Protein AF-A0A5C3P0L0-F1 (afdb_monomer_lite)

Sequence (108 aa):
MTTKCIGNDKFEFADKYFPEPPASDTPPKPVFLANPFAELKNADTLDEKTLQDKFIDIINQQGLAPGLKMDSCESRPDNAEVDQDRQKVDAAIWREDLAPTDNKPHWV

Foldseek 3Di:
DDPPPPPDDPVRVCCVPPNDDPPVPDDPQDDDPDDLCPVCPPVVPDDPVVSQVSVQCSCAVVVNDPQKGKAAQDDDQDDCVVPVVSDDCGMDIDRPVQDDPVNHDPDD

Organism: NCBI:txid1314778

Structure (mmCIF, N/CA/C/O backbone):
data_AF-A0A5C3P0L0-F1
#
_entry.id   AF-A0A5C3P0L0-F1
#
loop_
_atom_site.group_PDB
_atom_site.id
_atom_site.type_symbol
_atom_site.label_atom_id
_atom_site.label_alt_id
_atom_site.label_comp_id
_atom_site.label_asym_id
_atom_site.label_entity_id
_atom_site.label_seq_id
_atom_site.pdbx_PDB_ins_code
_atom_site.Cartn_x
_atom_site.Cartn_y
_atom_site.Cartn_z
_atom_site.occupancy
_atom_site.B_iso_or_equiv
_atom_site.auth_seq_id
_atom_site.auth_comp_id
_atom_site.auth_asym_id
_atom_site.auth_atom_id
_atom_site.pdbx_PDB_model_num
ATOM 1 N N . MET A 1 1 ? -16.405 -17.144 -5.424 1.00 31.52 1 MET A N 1
ATOM 2 C CA . MET A 1 1 ? -16.704 -16.411 -6.672 1.00 31.52 1 MET A CA 1
ATOM 3 C C . MET A 1 1 ? -15.908 -15.125 -6.639 1.00 31.52 1 MET A C 1
ATOM 5 O O . MET A 1 1 ? -16.211 -14.271 -5.820 1.00 31.52 1 MET A O 1
ATOM 9 N N . THR A 1 2 ? -14.855 -15.027 -7.443 1.00 35.81 2 THR A N 1
ATOM 10 C CA . THR A 1 2 ? -13.996 -13.840 -7.508 1.00 35.81 2 THR A CA 1
ATOM 11 C C . THR A 1 2 ? -14.663 -12.843 -8.447 1.00 35.81 2 THR A C 1
ATOM 13 O O . THR A 1 2 ? -14.603 -12.995 -9.665 1.00 35.81 2 THR A O 1
ATOM 16 N N . THR A 1 3 ? -15.395 -11.872 -7.905 1.00 42.81 3 THR A N 1
ATOM 17 C CA . THR A 1 3 ? -15.920 -10.759 -8.702 1.00 42.81 3 THR A CA 1
ATOM 18 C C . THR A 1 3 ? -14.738 -9.912 -9.150 1.00 42.81 3 THR A C 1
ATOM 20 O O . THR A 1 3 ? -14.196 -9.139 -8.366 1.00 42.81 3 THR A O 1
ATOM 23 N N . LYS A 1 4 ? -14.317 -10.075 -10.410 1.00 44.59 4 LYS A N 1
ATOM 24 C CA . LYS A 1 4 ? -13.456 -9.104 -11.088 1.00 44.59 4 LYS A CA 1
ATOM 25 C C . LYS A 1 4 ? -14.253 -7.796 -11.172 1.00 44.59 4 LYS A C 1
ATOM 27 O O . LYS A 1 4 ? -15.059 -7.627 -12.079 1.00 44.59 4 LYS A O 1
ATOM 32 N N . CYS A 1 5 ? -14.086 -6.899 -10.202 1.00 46.44 5 CYS A N 1
ATOM 33 C CA . CYS A 1 5 ? -14.712 -5.570 -10.183 1.00 46.44 5 CYS A CA 1
ATOM 34 C C . CYS A 1 5 ? -13.993 -4.601 -11.138 1.00 46.44 5 CYS A C 1
ATOM 36 O O . CYS A 1 5 ? -13.735 -3.451 -10.795 1.00 46.44 5 CYS A O 1
ATOM 38 N N . ILE A 1 6 ? -13.635 -5.078 -12.328 1.00 46.62 6 ILE A N 1
ATOM 39 C CA . ILE A 1 6 ? -13.057 -4.254 -13.384 1.00 46.62 6 ILE A CA 1
ATOM 40 C C . ILE A 1 6 ? -14.246 -3.587 -14.083 1.00 46.62 6 ILE A C 1
ATOM 42 O O . ILE A 1 6 ? -14.944 -4.243 -14.852 1.00 46.62 6 ILE A O 1
ATOM 46 N N . GLY A 1 7 ? -14.518 -2.314 -13.769 1.00 53.91 7 GLY A N 1
ATOM 47 C CA . GLY A 1 7 ? -15.483 -1.496 -14.522 1.00 53.91 7 GLY A CA 1
ATOM 48 C C . GLY A 1 7 ? -16.546 -0.727 -13.731 1.00 53.91 7 GLY A C 1
ATOM 49 O O . GLY A 1 7 ? -17.301 0.012 -14.356 1.00 53.91 7 GLY A O 1
ATOM 50 N N . ASN A 1 8 ? -16.616 -0.847 -12.401 1.00 52.31 8 ASN A N 1
ATOM 51 C CA . ASN A 1 8 ? -17.535 -0.019 -11.610 1.00 52.31 8 ASN A CA 1
ATOM 52 C C . ASN A 1 8 ? -16.958 1.387 -11.397 1.00 52.31 8 ASN A C 1
ATOM 54 O O . ASN A 1 8 ? -15.761 1.539 -11.139 1.00 52.31 8 ASN A O 1
ATOM 58 N N . ASP A 1 9 ? -17.815 2.409 -11.454 1.00 72.19 9 ASP A N 1
ATOM 59 C CA . ASP A 1 9 ? -17.445 3.747 -10.990 1.00 72.19 9 ASP A CA 1
ATOM 60 C C . ASP A 1 9 ? -17.095 3.704 -9.490 1.00 72.19 9 ASP A C 1
ATOM 62 O O . ASP A 1 9 ? -17.615 2.878 -8.731 1.00 72.19 9 ASP A O 1
ATOM 66 N N . LYS A 1 10 ? -16.191 4.587 -9.050 1.00 70.56 10 LYS A N 1
ATOM 67 C CA . LYS A 1 10 ? -15.636 4.567 -7.684 1.00 70.56 10 LYS A CA 1
ATOM 68 C C . LYS A 1 10 ? -16.718 4.619 -6.602 1.00 70.56 10 LYS A C 1
ATOM 70 O O . LYS A 1 10 ? -16.540 4.012 -5.549 1.00 70.56 10 LYS A O 1
ATOM 75 N N . PHE A 1 11 ? -17.824 5.319 -6.863 1.00 72.31 11 PHE A N 1
ATOM 76 C CA . PHE A 1 11 ? -18.945 5.421 -5.932 1.00 72.31 11 PHE A CA 1
ATOM 77 C C . PHE A 1 11 ? -19.757 4.124 -5.893 1.00 72.31 11 PHE A C 1
ATOM 79 O O . PHE A 1 11 ? -20.034 3.613 -4.816 1.00 72.31 11 PHE A O 1
ATOM 86 N N . GLU A 1 12 ? -20.041 3.524 -7.052 1.00 76.25 12 GLU A N 1
ATOM 87 C CA . GLU A 1 12 ? -20.782 2.260 -7.135 1.00 76.25 12 GLU A CA 1
ATOM 88 C C . GLU A 1 12 ? -20.035 1.107 -6.446 1.00 76.25 12 GLU A C 1
ATOM 90 O O . GLU A 1 12 ? -20.635 0.264 -5.777 1.00 76.25 12 GLU A O 1
ATOM 95 N N . PHE A 1 13 ? -18.709 1.058 -6.593 1.00 74.31 13 PHE A N 1
ATOM 96 C CA . PHE A 1 13 ? -17.882 0.080 -5.891 1.00 74.31 13 PHE A CA 1
ATOM 97 C C . PHE A 1 13 ? -17.891 0.310 -4.373 1.00 74.31 13 PHE A C 1
ATOM 99 O O . PHE A 1 13 ? -18.086 -0.642 -3.614 1.00 74.31 13 PHE A O 1
ATOM 106 N N . ALA A 1 14 ? -17.704 1.559 -3.935 1.00 75.81 14 ALA A N 1
ATOM 107 C CA . ALA A 1 14 ? -17.697 1.904 -2.519 1.00 75.81 14 ALA A CA 1
ATOM 108 C C . ALA A 1 14 ? -19.037 1.564 -1.853 1.00 75.81 14 ALA A C 1
ATOM 110 O O . ALA A 1 14 ? -19.045 0.813 -0.885 1.00 75.81 14 ALA A O 1
ATOM 111 N N . ASP A 1 15 ? -20.160 1.995 -2.425 1.00 76.88 15 ASP A N 1
ATOM 112 C CA . ASP A 1 15 ? -21.491 1.760 -1.850 1.00 76.88 15 ASP A CA 1
ATOM 113 C C . ASP A 1 15 ? -21.820 0.266 -1.729 1.00 76.88 15 ASP A C 1
ATOM 115 O O . ASP A 1 15 ? -22.448 -0.172 -0.763 1.00 76.88 15 ASP A O 1
ATOM 119 N N . LYS A 1 16 ? -21.386 -0.543 -2.703 1.00 80.31 16 LYS A N 1
ATOM 120 C CA . LYS A 1 16 ? -21.684 -1.978 -2.736 1.00 80.31 16 LYS A CA 1
ATOM 121 C C . LYS A 1 16 ? -20.867 -2.790 -1.735 1.00 80.31 16 LYS A C 1
ATOM 123 O O . LYS A 1 16 ? -21.397 -3.737 -1.154 1.00 80.31 16 LYS A O 1
ATOM 128 N N . TYR A 1 17 ? -19.579 -2.487 -1.595 1.00 75.25 17 TYR A N 1
ATOM 129 C CA . TYR A 1 17 ? -18.645 -3.319 -0.824 1.00 75.25 17 TYR A CA 1
ATOM 130 C C . TYR A 1 17 ? -18.231 -2.696 0.514 1.00 75.25 17 TYR A C 1
ATOM 132 O O . TYR A 1 17 ? -17.782 -3.418 1.401 1.00 75.25 17 TYR A O 1
ATOM 140 N N . PHE A 1 18 ? -18.425 -1.389 0.677 1.00 73.06 18 PHE A N 1
ATOM 141 C CA . PHE A 1 18 ? -18.095 -0.610 1.870 1.00 73.06 18 PHE A CA 1
ATOM 142 C C . PHE A 1 18 ? -19.278 0.294 2.266 1.00 73.06 18 PHE A C 1
ATOM 144 O O . PHE A 1 18 ? -19.137 1.518 2.266 1.00 73.06 18 PHE A O 1
ATOM 151 N N . PRO A 1 19 ? -20.456 -0.282 2.582 1.00 74.81 19 PRO A N 1
ATOM 152 C CA . PRO A 1 19 ? -21.621 0.506 2.973 1.00 74.81 19 PRO A CA 1
ATOM 153 C C . PRO A 1 19 ? -21.311 1.363 4.206 1.00 74.81 19 PRO A C 1
ATOM 155 O O . PRO A 1 19 ? -20.569 0.929 5.093 1.00 74.81 19 PRO A O 1
ATOM 158 N N . GLU A 1 20 ? -21.892 2.565 4.273 1.00 69.69 20 GLU A N 1
ATOM 159 C CA . GLU A 1 20 ? -21.693 3.454 5.419 1.00 69.69 20 GLU A CA 1
ATOM 160 C C . GLU A 1 20 ? -22.090 2.747 6.727 1.00 69.69 20 GLU A C 1
ATOM 162 O O . GLU A 1 20 ? -23.206 2.221 6.839 1.00 69.69 20 GLU A O 1
ATOM 167 N N . PRO A 1 21 ? -21.194 2.714 7.730 1.00 68.25 21 PRO A N 1
ATOM 168 C CA . PRO A 1 21 ? -21.546 2.188 9.032 1.00 68.25 21 PRO A CA 1
ATOM 169 C C . PRO A 1 21 ? -22.632 3.058 9.686 1.00 68.25 21 PRO A C 1
ATOM 171 O O . PRO A 1 21 ? -22.723 4.260 9.424 1.00 68.25 21 PRO A O 1
ATOM 174 N N . PRO A 1 22 ? -23.471 2.478 10.561 1.00 74.75 22 PRO A N 1
ATOM 175 C CA . PRO A 1 22 ? -24.460 3.244 11.307 1.00 74.75 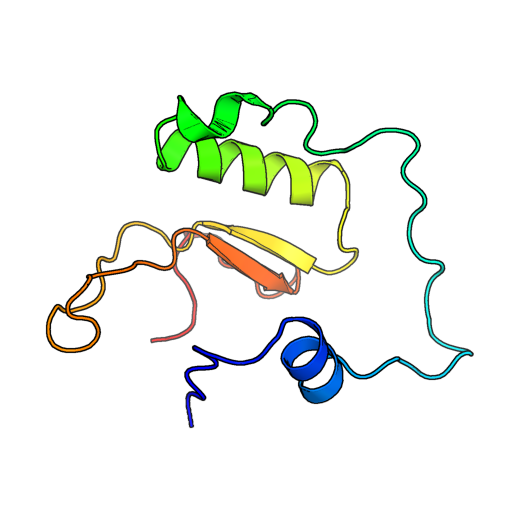22 PRO A CA 1
ATOM 176 C C . PRO A 1 22 ? -23.786 4.372 12.105 1.00 74.75 22 PRO A C 1
ATOM 178 O O . PRO A 1 22 ? -22.697 4.212 12.660 1.00 74.75 22 PRO A O 1
ATOM 181 N N . ALA A 1 23 ? -24.457 5.524 12.181 1.00 66.06 23 ALA A N 1
ATOM 182 C CA . ALA A 1 23 ? -23.887 6.772 12.693 1.00 66.06 23 ALA A CA 1
ATOM 183 C C . ALA A 1 23 ? -23.346 6.713 14.141 1.00 66.06 23 ALA A C 1
ATOM 185 O O . ALA A 1 23 ? -22.580 7.594 14.522 1.00 66.06 23 ALA A O 1
ATOM 186 N N . SER A 1 24 ? -23.716 5.709 14.951 1.00 65.00 24 SER A N 1
ATOM 187 C CA . SER A 1 24 ? -23.167 5.541 16.309 1.00 65.00 24 SER A CA 1
ATOM 188 C C . SER A 1 24 ? -21.775 4.914 16.346 1.00 65.00 24 SER A C 1
ATOM 190 O O . SER A 1 24 ? -21.070 5.100 17.333 1.00 65.00 24 SER A O 1
ATOM 192 N N . ASP A 1 25 ? -21.383 4.199 15.290 1.00 62.53 25 ASP A N 1
ATOM 193 C CA . ASP A 1 25 ? -20.197 3.332 15.286 1.00 62.53 25 ASP A CA 1
ATOM 194 C C . ASP A 1 25 ? -19.104 3.837 14.341 1.00 62.53 25 ASP A C 1
ATOM 196 O O . ASP A 1 25 ? -18.067 3.196 14.190 1.00 62.53 25 ASP A O 1
ATOM 200 N N . THR A 1 26 ? -19.319 4.982 13.687 1.00 59.00 26 THR A N 1
ATOM 201 C CA . THR A 1 26 ? -18.365 5.523 12.716 1.00 59.00 26 THR A CA 1
ATOM 202 C C . THR A 1 26 ? -17.304 6.346 13.447 1.00 59.00 26 THR A C 1
ATOM 204 O O . THR A 1 26 ? -17.634 7.402 13.999 1.00 59.00 26 THR A O 1
ATOM 207 N N . PRO A 1 27 ? -16.024 5.922 13.462 1.00 63.38 27 PRO A N 1
ATOM 208 C CA . PRO A 1 27 ? -14.953 6.773 13.953 1.00 63.38 27 PRO A CA 1
ATOM 209 C C . PRO A 1 27 ? -14.933 8.071 13.134 1.00 63.38 27 PRO A C 1
ATOM 211 O O . PRO A 1 27 ? -15.202 8.033 11.929 1.00 63.38 27 PRO A O 1
ATOM 214 N N . PRO A 1 28 ? -14.605 9.225 13.738 1.00 65.75 28 PRO A N 1
ATOM 215 C CA . PRO A 1 28 ? -14.478 10.455 12.978 1.00 65.75 28 PRO A CA 1
ATOM 216 C C . PRO A 1 28 ? -13.474 10.251 11.844 1.00 65.75 28 PRO A C 1
ATOM 218 O O . PRO A 1 28 ? -12.374 9.740 12.066 1.00 65.75 28 PRO A O 1
ATOM 221 N N . LYS A 1 29 ? -13.850 10.664 10.630 1.00 67.62 29 LYS A N 1
ATOM 222 C CA . LYS A 1 29 ? -12.938 10.638 9.488 1.00 67.62 29 LYS A CA 1
ATOM 223 C C . LYS A 1 29 ? -11.667 11.414 9.860 1.00 67.62 29 LYS A C 1
ATOM 225 O O . LYS A 1 29 ? -11.790 12.560 10.306 1.00 67.62 29 LYS A O 1
ATOM 230 N N . PRO A 1 30 ? -10.468 10.832 9.691 1.00 68.56 30 PRO A N 1
ATOM 231 C CA . PRO A 1 30 ? -9.240 11.522 10.045 1.00 68.56 30 PRO A CA 1
ATOM 232 C C . PRO A 1 30 ? -9.105 12.811 9.228 1.00 68.56 30 PRO A C 1
ATOM 234 O O . PRO A 1 30 ? -9.320 12.835 8.013 1.00 68.56 30 PRO A O 1
ATOM 237 N N . VAL A 1 31 ? -8.795 13.904 9.926 1.00 73.50 31 VAL A N 1
ATOM 238 C CA . VAL A 1 31 ? -8.580 15.221 9.324 1.00 73.50 31 VAL A CA 1
ATOM 239 C C . VAL A 1 31 ? -7.086 15.396 9.106 1.00 73.50 31 VAL A C 1
ATOM 241 O O . VAL A 1 31 ? -6.320 15.492 10.062 1.00 73.50 31 VAL A O 1
ATOM 244 N N . PHE A 1 32 ? -6.674 15.458 7.844 1.00 74.31 32 PHE A N 1
ATOM 245 C CA . PHE A 1 32 ? -5.280 15.679 7.475 1.00 74.31 32 PHE A CA 1
ATOM 246 C C . PHE A 1 32 ? -5.048 17.161 7.168 1.00 74.31 32 PHE A C 1
ATOM 248 O O . PHE A 1 32 ? -5.745 17.748 6.343 1.00 74.31 32 PHE A O 1
ATOM 255 N N . LEU A 1 33 ? -4.062 17.768 7.836 1.00 80.19 33 LEU A N 1
ATOM 256 C CA . LEU A 1 33 ? -3.691 19.181 7.647 1.00 80.19 33 LEU A CA 1
ATOM 257 C C . LEU A 1 33 ? -2.911 19.426 6.346 1.00 80.19 33 LEU A C 1
ATOM 259 O O . LEU A 1 33 ? -2.840 20.554 5.864 1.00 80.19 33 LEU A O 1
ATOM 263 N N . ALA A 1 34 ? -2.322 18.372 5.787 1.00 85.38 34 ALA A N 1
ATOM 264 C CA . ALA A 1 34 ? -1.558 18.390 4.551 1.00 85.38 34 ALA A CA 1
ATOM 265 C C . ALA A 1 34 ? -1.877 17.137 3.729 1.00 85.38 34 ALA A C 1
ATOM 267 O O . ALA A 1 34 ? -2.300 16.120 4.276 1.00 85.38 34 ALA A O 1
ATOM 268 N N . ASN A 1 35 ? -1.670 17.212 2.413 1.00 87.38 35 ASN A N 1
ATOM 269 C CA . ASN A 1 35 ? -1.813 16.054 1.537 1.00 87.38 35 ASN A CA 1
ATOM 270 C C . ASN A 1 35 ? -0.730 15.009 1.882 1.00 87.38 35 ASN A C 1
ATOM 272 O O . ASN A 1 35 ? 0.449 15.300 1.655 1.00 87.38 35 ASN A O 1
ATOM 276 N N . PRO A 1 36 ? -1.092 13.805 2.364 1.00 87.56 36 PRO A N 1
ATOM 277 C CA . PRO A 1 36 ? -0.115 12.777 2.730 1.00 87.56 36 PRO A CA 1
ATOM 278 C C . PRO A 1 36 ? 0.688 12.266 1.523 1.00 87.56 36 PRO A C 1
ATOM 280 O O . PRO A 1 36 ? 1.787 11.753 1.689 1.00 87.56 36 PRO A O 1
ATOM 283 N N . PHE A 1 37 ? 0.188 12.467 0.300 1.00 90.69 37 PHE A N 1
ATOM 284 C CA . PHE A 1 37 ? 0.845 12.064 -0.944 1.00 90.69 37 PHE A CA 1
ATOM 285 C C . PHE A 1 37 ? 1.615 13.201 -1.627 1.00 90.69 37 PHE A C 1
ATOM 287 O O . PHE A 1 37 ? 1.986 13.079 -2.793 1.00 90.69 37 PHE A O 1
ATOM 294 N N . ALA A 1 38 ? 1.865 14.324 -0.944 1.00 89.88 38 ALA A N 1
ATOM 295 C CA . ALA A 1 38 ? 2.575 15.463 -1.536 1.00 89.88 38 ALA A CA 1
ATOM 296 C C . ALA A 1 38 ? 3.970 15.094 -2.083 1.00 89.88 38 ALA A C 1
ATOM 298 O O . ALA A 1 38 ? 4.432 15.682 -3.063 1.00 89.88 38 ALA A O 1
ATOM 299 N N . GLU A 1 39 ? 4.626 14.097 -1.484 1.00 86.88 39 GLU A N 1
ATOM 300 C CA . GLU A 1 39 ? 5.931 13.591 -1.921 1.00 86.88 39 GLU A CA 1
ATOM 301 C C . GLU A 1 39 ? 5.873 12.805 -3.241 1.00 86.88 39 GLU A C 1
ATOM 303 O O . GLU A 1 39 ? 6.888 12.678 -3.924 1.00 86.88 39 GLU A O 1
ATOM 308 N N . LEU A 1 40 ? 4.687 12.343 -3.649 1.00 89.44 40 LEU A N 1
ATOM 309 C CA . LEU A 1 40 ? 4.455 11.596 -4.890 1.00 89.44 40 LEU A CA 1
ATOM 310 C C . LEU A 1 40 ? 4.120 12.493 -6.089 1.00 89.44 40 LEU A C 1
ATOM 312 O O . LEU A 1 40 ? 3.658 12.011 -7.119 1.00 89.44 40 LEU A O 1
ATOM 316 N N . LYS A 1 41 ? 4.370 13.803 -5.998 1.00 88.75 41 LYS A N 1
ATOM 317 C CA . LYS A 1 41 ?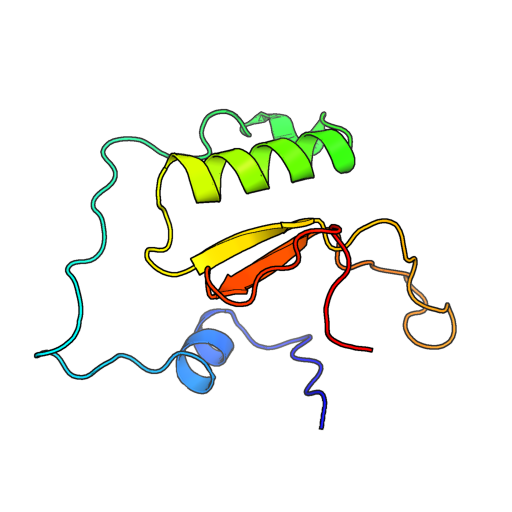 4.075 14.767 -7.076 1.00 88.75 41 LYS A CA 1
ATOM 318 C C . LYS A 1 41 ? 4.729 14.455 -8.435 1.00 88.75 41 LYS A C 1
ATOM 320 O O . LYS A 1 41 ? 4.239 14.947 -9.440 1.00 88.75 41 LYS A O 1
ATOM 325 N N . ASN A 1 42 ? 5.808 13.665 -8.450 1.00 88.69 42 ASN A N 1
ATOM 326 C CA . ASN A 1 42 ? 6.535 13.236 -9.654 1.00 88.69 42 ASN A CA 1
ATOM 327 C C . ASN A 1 42 ? 6.519 11.700 -9.797 1.00 88.69 42 ASN A C 1
ATOM 329 O O . ASN A 1 42 ? 7.523 11.096 -10.179 1.00 88.69 42 ASN A O 1
ATOM 333 N N . ALA A 1 43 ? 5.427 11.050 -9.383 1.00 88.00 43 ALA A N 1
ATOM 334 C CA . ALA A 1 43 ? 5.304 9.592 -9.390 1.00 88.00 43 ALA A CA 1
ATOM 335 C C . ALA A 1 43 ? 5.501 8.967 -10.781 1.00 88.00 43 ALA A C 1
ATOM 337 O O . ALA A 1 43 ? 5.988 7.849 -10.876 1.00 88.00 43 ALA A O 1
ATOM 338 N N . ASP A 1 44 ? 5.190 9.704 -11.845 1.00 88.81 44 ASP A N 1
ATOM 339 C CA . ASP A 1 44 ? 5.403 9.326 -13.245 1.00 88.81 44 ASP A CA 1
ATOM 340 C C . ASP A 1 44 ? 6.883 9.150 -13.621 1.00 88.81 44 ASP A C 1
ATOM 342 O O . ASP A 1 44 ? 7.203 8.479 -14.600 1.00 88.81 44 ASP A O 1
ATOM 346 N N . THR A 1 45 ? 7.790 9.741 -12.841 1.00 90.56 45 THR A N 1
ATOM 347 C CA . THR A 1 45 ? 9.244 9.615 -13.028 1.00 90.56 45 THR A CA 1
ATOM 348 C C . THR A 1 45 ? 9.875 8.513 -12.178 1.00 90.56 45 THR A C 1
ATOM 350 O O . THR A 1 45 ? 11.064 8.231 -12.334 1.00 90.56 45 THR A O 1
ATOM 353 N N . LEU A 1 46 ? 9.108 7.915 -11.263 1.00 88.50 46 LEU A N 1
ATOM 354 C CA . LEU A 1 46 ? 9.570 6.841 -10.392 1.00 88.50 46 LEU A CA 1
ATOM 355 C C . LEU A 1 46 ? 9.354 5.492 -11.077 1.00 88.50 46 LEU A C 1
ATOM 357 O O . LEU A 1 46 ? 8.362 5.290 -11.775 1.00 88.50 46 LEU A O 1
ATOM 361 N N . ASP A 1 47 ? 10.269 4.552 -10.853 1.00 88.56 47 ASP A N 1
ATOM 362 C CA . ASP A 1 47 ? 9.995 3.163 -11.194 1.00 88.56 47 ASP A CA 1
ATOM 363 C C . ASP A 1 47 ? 8.892 2.598 -10.285 1.00 88.56 47 ASP A C 1
ATOM 365 O O . ASP A 1 47 ? 8.680 3.055 -9.159 1.00 88.56 47 ASP A O 1
ATOM 369 N N . GLU A 1 48 ? 8.193 1.587 -10.793 1.00 83.56 48 GLU A N 1
ATOM 370 C CA . GLU A 1 48 ? 7.027 0.974 -10.156 1.00 83.56 48 GLU A CA 1
ATOM 371 C C . GLU A 1 48 ? 7.314 0.483 -8.733 1.00 83.56 48 GLU A C 1
ATOM 373 O O . GLU A 1 48 ? 6.521 0.727 -7.826 1.00 83.56 48 GLU A O 1
ATOM 378 N N . LYS A 1 49 ? 8.490 -0.116 -8.504 1.00 84.75 49 LYS A N 1
ATOM 379 C CA . LYS A 1 49 ? 8.887 -0.616 -7.185 1.00 84.75 49 LYS A CA 1
ATOM 380 C C . LYS A 1 49 ? 9.108 0.530 -6.201 1.00 84.75 49 LYS A C 1
ATOM 382 O O . LYS A 1 49 ? 8.588 0.497 -5.089 1.00 84.75 49 LYS A O 1
ATOM 387 N N . THR A 1 50 ? 9.845 1.561 -6.605 1.00 89.12 50 THR A N 1
ATOM 388 C CA . THR A 1 50 ? 10.065 2.745 -5.763 1.00 89.12 50 THR A CA 1
ATOM 389 C C . THR A 1 50 ? 8.753 3.458 -5.445 1.00 89.12 50 THR A C 1
ATOM 391 O O . THR A 1 50 ? 8.552 3.922 -4.319 1.00 89.12 50 THR A O 1
ATOM 394 N N . LEU A 1 51 ? 7.851 3.564 -6.424 1.00 90.19 51 LEU A N 1
ATOM 395 C CA . LEU A 1 51 ? 6.533 4.157 -6.226 1.00 90.19 51 LEU A CA 1
ATOM 396 C C . LEU A 1 51 ? 5.695 3.330 -5.243 1.00 90.19 51 LEU A C 1
ATOM 398 O O . LEU A 1 51 ? 5.118 3.898 -4.315 1.00 90.19 51 LEU A O 1
ATOM 402 N N . GLN A 1 52 ? 5.673 2.008 -5.415 1.00 88.88 52 GLN A N 1
ATOM 403 C CA . GLN A 1 52 ? 4.994 1.066 -4.531 1.00 88.88 52 GLN A CA 1
ATOM 404 C C . GLN A 1 52 ? 5.473 1.206 -3.083 1.00 88.88 52 GLN A C 1
ATOM 406 O O . GLN A 1 52 ? 4.649 1.413 -2.193 1.00 88.88 52 GLN A O 1
ATOM 411 N N . ASP A 1 53 ? 6.785 1.116 -2.850 1.00 89.75 53 ASP A N 1
ATOM 412 C CA . ASP A 1 53 ? 7.366 1.155 -1.504 1.00 89.75 53 ASP A CA 1
ATOM 413 C C . ASP A 1 53 ? 6.995 2.472 -0.796 1.00 89.75 53 ASP A C 1
ATOM 415 O O . ASP A 1 53 ? 6.519 2.468 0.340 1.00 89.75 53 ASP A O 1
ATOM 419 N N . LYS A 1 54 ? 7.081 3.608 -1.507 1.00 91.62 54 LYS A N 1
ATOM 420 C CA . LYS A 1 54 ? 6.655 4.915 -0.977 1.00 91.62 54 LYS A CA 1
ATOM 421 C C . LYS A 1 54 ? 5.166 4.968 -0.651 1.00 91.62 54 LYS A C 1
ATOM 423 O O . LYS A 1 54 ? 4.774 5.597 0.328 1.00 91.62 54 LYS A O 1
ATOM 428 N N . PHE A 1 55 ? 4.326 4.366 -1.486 1.00 90.69 55 PHE A N 1
ATOM 429 C CA . PHE A 1 55 ? 2.880 4.388 -1.294 1.00 90.69 55 PHE A CA 1
ATOM 430 C C . PHE A 1 55 ? 2.464 3.552 -0.074 1.00 90.69 55 PHE A C 1
ATOM 432 O O . PHE A 1 55 ? 1.650 4.011 0.732 1.00 90.69 55 PHE A O 1
ATOM 439 N N . ILE A 1 56 ? 3.084 2.379 0.105 1.00 90.94 56 ILE A N 1
ATOM 440 C CA . ILE A 1 56 ? 2.927 1.526 1.294 1.00 90.94 56 ILE A CA 1
ATOM 441 C C . ILE A 1 56 ? 3.343 2.293 2.554 1.00 90.94 56 ILE A C 1
ATOM 443 O O . ILE A 1 56 ? 2.577 2.351 3.520 1.00 90.94 56 ILE A O 1
ATOM 447 N N . ASP A 1 57 ? 4.517 2.929 2.526 1.00 91.88 57 ASP A N 1
ATOM 448 C CA . ASP A 1 57 ? 5.027 3.717 3.649 1.00 91.88 57 ASP A CA 1
ATOM 449 C C . ASP A 1 57 ? 4.075 4.850 4.032 1.00 91.88 57 ASP A C 1
ATOM 451 O O . ASP A 1 57 ? 3.747 5.000 5.209 1.00 91.88 57 ASP A O 1
ATOM 455 N N . ILE A 1 58 ? 3.576 5.620 3.060 1.00 91.38 58 ILE A N 1
ATOM 456 C CA . ILE A 1 58 ? 2.649 6.728 3.329 1.00 91.38 58 ILE A CA 1
ATOM 457 C C . ILE A 1 58 ? 1.376 6.217 4.006 1.00 91.38 58 ILE A C 1
ATOM 459 O O . ILE A 1 58 ? 0.952 6.794 5.008 1.00 91.38 58 ILE A O 1
ATOM 463 N N . ILE A 1 59 ? 0.770 5.139 3.498 1.00 89.38 59 ILE A N 1
ATOM 464 C CA . ILE A 1 59 ? -0.473 4.598 4.064 1.00 89.38 59 ILE A CA 1
ATOM 465 C C . ILE A 1 59 ? -0.271 4.128 5.503 1.00 89.38 59 ILE A C 1
ATOM 467 O O . ILE A 1 59 ? -1.069 4.486 6.376 1.00 89.38 59 ILE A O 1
ATOM 471 N N . ASN A 1 60 ? 0.796 3.370 5.751 1.00 89.75 60 ASN A N 1
ATOM 472 C CA . ASN A 1 60 ? 1.054 2.769 7.054 1.00 89.75 60 ASN A CA 1
ATOM 473 C C . ASN A 1 60 ? 1.545 3.799 8.081 1.00 89.75 60 ASN A C 1
ATOM 475 O O . ASN A 1 60 ? 1.048 3.828 9.204 1.00 89.75 60 ASN A O 1
ATOM 479 N N . GLN A 1 61 ? 2.485 4.677 7.715 1.00 87.69 61 GLN A N 1
ATOM 480 C CA . GLN A 1 61 ? 3.079 5.645 8.647 1.00 87.69 61 GLN A CA 1
ATOM 481 C C . GLN A 1 61 ? 2.118 6.778 9.010 1.00 87.69 61 GLN A C 1
ATOM 483 O O . GLN A 1 61 ? 2.118 7.241 10.149 1.00 87.69 61 GLN A O 1
ATOM 488 N N . GLN A 1 62 ? 1.293 7.232 8.061 1.00 83.75 62 GLN A N 1
ATOM 489 C CA . GLN A 1 62 ? 0.322 8.304 8.307 1.00 83.75 62 GLN A CA 1
ATOM 490 C C . GLN A 1 62 ? -0.992 7.779 8.910 1.00 83.75 62 GLN A C 1
ATOM 492 O O . GLN A 1 62 ? -1.882 8.576 9.205 1.00 83.75 62 GLN A O 1
ATOM 497 N N . GLY A 1 63 ? -1.136 6.456 9.078 1.00 79.44 63 GLY A N 1
ATOM 498 C CA . GLY A 1 63 ? -2.331 5.833 9.648 1.00 79.44 63 GLY A CA 1
ATOM 499 C C . GLY A 1 63 ? -3.601 6.162 8.862 1.00 79.44 63 GLY A C 1
ATOM 500 O O . GLY A 1 63 ? -4.645 6.423 9.461 1.00 79.44 63 GLY A O 1
ATOM 501 N N . LEU A 1 64 ? -3.515 6.197 7.524 1.00 82.88 64 LEU A N 1
ATOM 502 C CA . LEU A 1 64 ? -4.611 6.675 6.665 1.00 82.88 64 LEU A CA 1
ATOM 503 C C . LEU A 1 64 ? -5.876 5.813 6.767 1.00 82.88 64 LEU A C 1
ATOM 505 O O . LEU A 1 64 ? -6.976 6.300 6.501 1.00 82.88 64 LEU A O 1
ATOM 509 N N . ALA A 1 65 ? -5.720 4.550 7.160 1.00 80.81 65 ALA A N 1
ATOM 510 C CA . ALA A 1 65 ? -6.803 3.598 7.340 1.00 80.81 65 ALA A CA 1
ATOM 511 C C . ALA A 1 65 ? -6.597 2.793 8.638 1.00 80.81 65 ALA A C 1
ATOM 513 O O . ALA A 1 65 ? -5.991 1.725 8.605 1.00 80.81 65 ALA A O 1
ATOM 514 N N . PRO A 1 66 ? -7.076 3.286 9.794 1.00 81.12 66 PRO A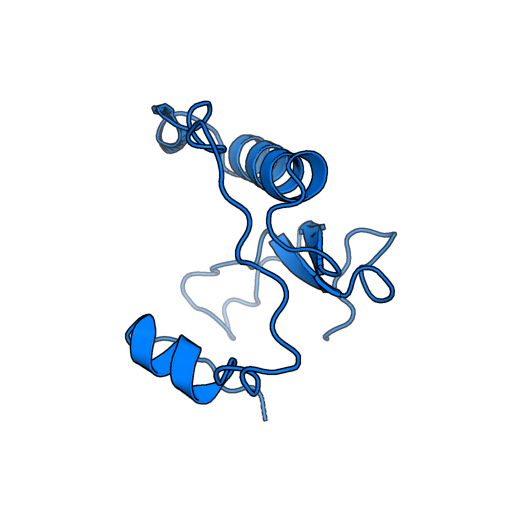 N 1
ATOM 515 C CA . PRO A 1 66 ? -6.929 2.582 11.066 1.00 81.12 66 PRO A CA 1
ATOM 516 C C . PRO A 1 66 ? -7.490 1.150 11.022 1.00 81.12 66 PRO A C 1
ATOM 518 O O . PRO A 1 66 ? -8.594 0.928 10.527 1.00 81.12 66 PRO A O 1
ATOM 521 N N . GLY A 1 67 ? -6.732 0.183 11.550 1.00 82.75 67 GLY A N 1
ATOM 522 C CA . GLY A 1 67 ? -7.076 -1.248 11.530 1.00 82.75 67 GLY A CA 1
ATOM 523 C C . GLY A 1 67 ? -6.787 -1.959 10.202 1.00 82.75 67 GLY A C 1
ATOM 524 O O . GLY A 1 67 ? -6.972 -3.175 10.097 1.00 82.75 67 GLY A O 1
ATOM 525 N N . LEU A 1 68 ? -6.316 -1.220 9.195 1.00 87.19 68 LEU A N 1
ATOM 526 C CA . LEU A 1 68 ? -5.841 -1.747 7.926 1.00 87.19 68 LEU A CA 1
ATOM 527 C C . LEU A 1 68 ? -4.362 -1.392 7.736 1.00 87.19 68 LEU A C 1
ATOM 529 O O . LEU A 1 68 ? -3.886 -0.366 8.216 1.00 87.19 68 LEU A O 1
ATOM 533 N N . LYS A 1 69 ? -3.644 -2.227 6.991 1.00 88.94 69 LYS A N 1
ATOM 534 C CA . LYS A 1 69 ? -2.280 -1.945 6.533 1.00 88.94 69 LYS A CA 1
ATOM 535 C C . LYS A 1 69 ? -2.140 -2.267 5.056 1.00 88.94 69 LYS A C 1
ATOM 537 O O . LYS A 1 69 ? -2.791 -3.185 4.553 1.00 88.94 69 LYS A O 1
ATOM 542 N N . MET A 1 70 ? -1.284 -1.526 4.370 1.00 89.50 70 MET A N 1
ATOM 543 C CA . MET A 1 70 ? -0.819 -1.875 3.034 1.00 89.50 70 MET A CA 1
ATOM 544 C C . MET A 1 70 ? 0.504 -2.637 3.135 1.00 89.50 70 MET A C 1
ATOM 546 O O . MET A 1 70 ? 1.262 -2.471 4.085 1.00 89.50 70 MET A O 1
ATOM 550 N N . ASP A 1 71 ? 0.774 -3.492 2.170 1.00 88.88 71 ASP A N 1
ATOM 551 C CA . ASP A 1 71 ? 1.935 -4.384 2.110 1.00 88.88 71 ASP A CA 1
ATOM 552 C C . ASP A 1 71 ? 2.183 -4.838 0.657 1.00 88.88 71 ASP A C 1
ATOM 554 O O . ASP A 1 71 ? 1.354 -4.630 -0.240 1.00 88.88 71 ASP A O 1
ATOM 558 N N . SER A 1 72 ? 3.333 -5.443 0.390 1.00 85.56 72 SER A N 1
ATOM 559 C CA . SER A 1 72 ? 3.644 -5.964 -0.943 1.00 85.56 72 SER A CA 1
ATOM 560 C C . SER A 1 72 ? 2.955 -7.310 -1.183 1.00 85.56 72 SER A C 1
ATOM 562 O O . SER A 1 72 ? 2.832 -8.128 -0.275 1.00 85.56 72 SER A O 1
ATOM 564 N N . CYS A 1 73 ? 2.509 -7.553 -2.417 1.00 78.56 73 CYS A N 1
ATOM 565 C CA . CYS A 1 73 ? 2.029 -8.865 -2.869 1.00 78.56 73 CYS A CA 1
ATOM 566 C C . CYS A 1 73 ? 3.114 -9.684 -3.595 1.00 78.56 73 CYS A C 1
ATOM 568 O O . CYS A 1 73 ? 2.812 -10.739 -4.157 1.00 78.56 73 CYS A O 1
ATOM 570 N N . GLU A 1 74 ? 4.365 -9.213 -3.577 1.00 72.12 74 GLU A N 1
ATOM 571 C CA . GLU A 1 74 ? 5.510 -9.824 -4.248 1.00 72.12 74 GLU A CA 1
ATOM 572 C C . GLU A 1 74 ? 5.383 -10.033 -5.767 1.00 72.12 74 GLU A C 1
ATOM 574 O O . GLU A 1 74 ? 4.347 -9.947 -6.411 1.00 72.12 74 GLU A O 1
ATOM 579 N N . SER A 1 75 ? 6.537 -10.392 -6.323 1.00 59.34 75 SER A N 1
ATOM 580 C CA . SER A 1 75 ? 6.908 -10.823 -7.666 1.00 59.34 75 SER A CA 1
ATOM 581 C C . SER A 1 75 ? 6.060 -11.764 -8.518 1.00 59.34 75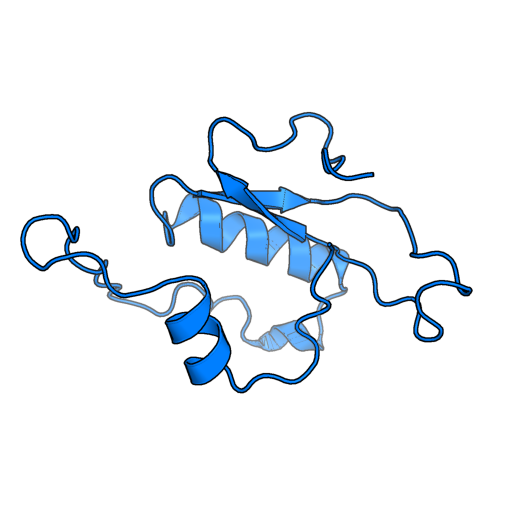 SER A C 1
ATOM 583 O O . SER A 1 75 ? 6.640 -12.218 -9.493 1.00 59.34 75 SER A O 1
ATOM 585 N N . ARG A 1 76 ? 4.783 -12.102 -8.307 1.00 57.44 76 ARG A N 1
ATOM 586 C CA . ARG A 1 76 ? 4.124 -13.056 -9.238 1.00 57.44 76 ARG A CA 1
ATOM 587 C C . ARG A 1 76 ? 3.434 -12.370 -10.428 1.00 57.44 76 ARG A C 1
ATOM 589 O O . ARG A 1 76 ? 2.372 -11.809 -10.218 1.00 57.44 76 ARG A O 1
ATOM 596 N N . PRO A 1 77 ? 4.003 -12.340 -11.654 1.00 55.59 77 PRO A N 1
ATOM 597 C CA . PRO A 1 77 ? 3.219 -11.960 -12.829 1.00 55.59 77 PRO A CA 1
ATOM 598 C C . PRO A 1 77 ? 2.018 -12.898 -12.941 1.00 55.59 77 PRO A C 1
ATOM 600 O O . PRO A 1 77 ? 2.178 -14.117 -12.795 1.00 55.59 77 PRO A O 1
ATOM 603 N N . ASP A 1 78 ? 0.837 -12.335 -13.187 1.00 58.53 78 ASP A N 1
ATOM 604 C CA . ASP A 1 78 ? -0.332 -13.149 -13.485 1.00 58.53 78 ASP A CA 1
ATOM 605 C C . ASP A 1 78 ? -0.062 -13.984 -14.739 1.00 58.53 78 ASP A C 1
ATOM 607 O O . ASP A 1 78 ? 0.678 -13.589 -15.650 1.00 58.53 78 ASP A O 1
ATOM 611 N N . ASN A 1 79 ? -0.610 -15.202 -14.759 1.00 59.91 79 ASN A N 1
ATOM 612 C CA . ASN A 1 79 ? -0.505 -16.051 -15.938 1.00 59.91 79 ASN A CA 1
ATOM 613 C C . ASN A 1 79 ? -1.130 -15.288 -17.119 1.00 59.91 79 ASN A C 1
ATOM 615 O O . ASN A 1 79 ? -2.232 -14.759 -16.995 1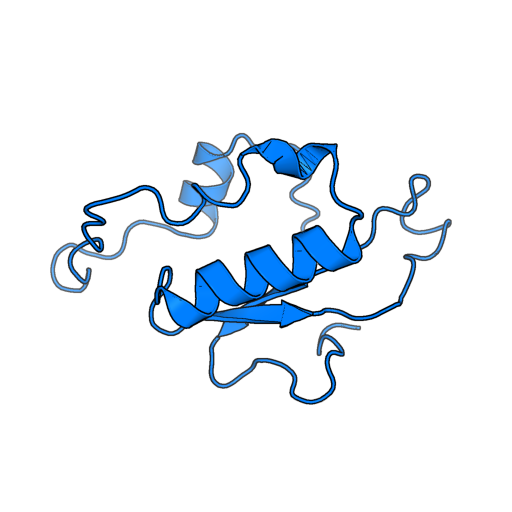.00 59.91 79 ASN A O 1
ATOM 619 N N . ALA A 1 80 ? -0.450 -15.271 -18.268 1.00 65.75 80 ALA A N 1
ATOM 620 C CA . ALA A 1 80 ? -0.945 -14.641 -19.492 1.00 65.75 80 ALA A CA 1
ATOM 621 C C . ALA A 1 80 ? -2.302 -15.214 -19.960 1.00 65.75 80 ALA A C 1
ATOM 623 O O . ALA A 1 80 ? -2.995 -14.599 -20.765 1.00 65.75 80 ALA A O 1
ATOM 624 N N . GLU A 1 81 ? -2.679 -16.397 -19.465 1.00 70.19 81 GLU A N 1
ATOM 625 C CA . GLU A 1 81 ? -4.000 -17.004 -19.666 1.00 70.19 81 GLU A CA 1
ATOM 626 C C . GLU A 1 81 ? -5.111 -16.368 -18.805 1.00 70.19 81 GLU A C 1
ATOM 628 O O . GLU A 1 81 ? -6.289 -16.498 -19.134 1.00 70.19 81 GLU A O 1
ATOM 633 N N . VAL A 1 82 ? -4.759 -15.697 -17.702 1.00 65.44 82 VAL A N 1
ATOM 634 C CA . VAL A 1 82 ? -5.681 -15.062 -16.738 1.00 65.44 82 VAL A CA 1
ATOM 635 C C . VAL A 1 82 ? -5.839 -13.568 -17.015 1.00 65.44 82 VAL A C 1
ATOM 637 O O . VAL A 1 82 ? -6.955 -13.042 -16.896 1.00 65.44 82 VAL A O 1
ATOM 640 N N . ASP A 1 83 ? -4.739 -12.918 -17.393 1.00 63.06 83 ASP A N 1
ATOM 641 C CA . ASP A 1 83 ? -4.701 -11.539 -17.859 1.00 63.06 83 ASP A CA 1
ATOM 642 C C . ASP A 1 83 ? -3.693 -11.383 -19.010 1.00 63.06 83 ASP A C 1
ATOM 644 O O . ASP A 1 83 ? -2.493 -11.616 -18.850 1.00 63.06 83 ASP A O 1
ATOM 648 N N . GLN A 1 84 ? -4.193 -10.982 -20.181 1.00 65.31 84 GLN A N 1
ATOM 649 C CA . GLN A 1 84 ? -3.369 -10.759 -21.372 1.00 65.31 84 GLN A CA 1
ATOM 650 C C . GLN A 1 84 ? -2.429 -9.565 -21.198 1.00 65.31 84 GLN A C 1
ATOM 652 O O . GLN A 1 84 ? -1.320 -9.591 -21.736 1.00 65.31 84 GLN A O 1
ATOM 657 N N . ASP A 1 85 ? -2.842 -8.576 -20.405 1.00 67.31 85 ASP A N 1
ATOM 658 C CA . ASP A 1 85 ? -2.041 -7.394 -20.096 1.00 67.31 85 ASP A CA 1
ATOM 659 C C . ASP A 1 85 ? -1.014 -7.680 -18.991 1.00 67.31 85 ASP A C 1
ATOM 661 O O . ASP A 1 85 ? -0.108 -6.877 -18.763 1.00 67.31 85 ASP A O 1
ATOM 665 N N . ARG A 1 86 ? -1.113 -8.855 -18.343 1.00 63.62 86 ARG A N 1
ATOM 666 C CA . ARG A 1 86 ? -0.270 -9.296 -17.221 1.00 63.62 86 ARG A CA 1
ATOM 667 C C . ARG A 1 86 ? -0.192 -8.247 -16.109 1.00 63.62 86 ARG A C 1
ATOM 669 O O . ARG A 1 86 ? 0.849 -8.128 -15.456 1.00 63.62 86 ARG A O 1
ATOM 676 N N . GLN A 1 87 ? -1.271 -7.489 -15.915 1.00 64.75 87 GLN A N 1
ATOM 677 C CA . GLN A 1 87 ? -1.402 -6.536 -14.829 1.00 64.75 87 GLN A CA 1
ATOM 678 C C . GLN A 1 87 ? -1.309 -7.319 -13.534 1.00 64.75 87 GLN A C 1
ATOM 680 O O . GLN A 1 87 ? -1.998 -8.313 -13.311 1.00 64.75 87 GLN A O 1
ATOM 685 N N . LYS A 1 88 ? -0.372 -6.900 -12.703 1.00 68.88 88 LYS A N 1
ATOM 686 C CA . LYS A 1 88 ? -0.016 -7.592 -11.485 1.00 68.88 88 LYS A CA 1
ATOM 687 C C . LYS A 1 88 ? -0.542 -6.784 -10.316 1.00 68.88 88 LYS A C 1
ATOM 689 O O . LYS A 1 88 ? -0.497 -5.561 -10.336 1.00 68.88 88 LYS A O 1
ATOM 694 N N . VAL A 1 89 ? -1.026 -7.457 -9.281 1.00 68.31 89 VAL A N 1
ATOM 695 C CA . VAL A 1 89 ? -1.279 -6.768 -8.016 1.00 68.31 89 VAL A CA 1
ATOM 696 C C . VAL A 1 89 ? 0.073 -6.562 -7.346 1.00 68.31 89 VAL A C 1
ATOM 698 O O . VAL A 1 89 ? 0.641 -7.514 -6.818 1.00 68.31 89 VAL A O 1
ATOM 701 N N . ASP A 1 90 ? 0.610 -5.346 -7.384 1.00 76.25 90 ASP A N 1
ATOM 702 C CA . ASP A 1 90 ? 1.898 -5.059 -6.744 1.00 76.25 90 ASP A CA 1
ATOM 703 C C . ASP A 1 90 ? 1.761 -5.029 -5.224 1.00 76.25 90 ASP A C 1
ATOM 705 O O . ASP A 1 90 ? 2.601 -5.563 -4.501 1.00 76.25 90 ASP A O 1
ATOM 709 N N . ALA A 1 91 ? 0.661 -4.470 -4.729 1.00 84.31 91 ALA A N 1
ATOM 710 C CA . ALA A 1 91 ? 0.363 -4.309 -3.315 1.00 84.31 91 ALA A CA 1
ATOM 711 C C . ALA A 1 91 ? -1.150 -4.365 -3.072 1.00 84.31 91 ALA A C 1
ATOM 713 O O . ALA A 1 91 ? -1.945 -4.085 -3.971 1.00 84.31 91 ALA A O 1
ATOM 714 N N . ALA A 1 92 ? -1.557 -4.698 -1.8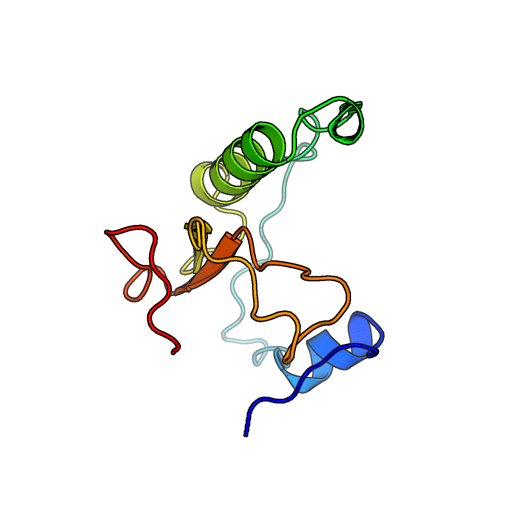49 1.00 85.69 92 ALA A N 1
ATOM 715 C CA . ALA A 1 92 ? -2.966 -4.730 -1.457 1.00 85.69 92 ALA A CA 1
ATOM 716 C C . ALA A 1 92 ? -3.177 -4.068 -0.092 1.00 85.69 92 ALA A C 1
ATOM 718 O O . ALA A 1 92 ? -2.232 -3.639 0.556 1.00 85.69 92 ALA A O 1
ATOM 719 N N . ILE A 1 93 ? -4.428 -3.950 0.344 1.00 86.75 93 ILE A N 1
ATOM 720 C CA . ILE A 1 93 ? -4.758 -3.541 1.711 1.00 86.75 93 ILE A CA 1
ATOM 721 C C . ILE A 1 93 ? -5.272 -4.773 2.448 1.00 86.75 93 ILE A C 1
ATOM 723 O O . ILE A 1 93 ? -6.161 -5.474 1.962 1.00 86.75 93 ILE A O 1
ATOM 727 N N . TRP A 1 94 ? -4.733 -5.011 3.635 1.00 83.88 94 TRP A N 1
ATOM 728 C CA . TRP A 1 94 ? -5.113 -6.096 4.527 1.00 83.88 94 TRP A CA 1
ATOM 729 C C . TRP A 1 94 ? -5.664 -5.544 5.830 1.00 83.88 94 TRP A C 1
ATOM 731 O O . TRP A 1 94 ? -5.357 -4.422 6.232 1.00 83.88 94 TRP A O 1
ATOM 741 N N . ARG A 1 95 ? -6.429 -6.381 6.533 1.00 86.50 95 ARG A N 1
ATOM 742 C CA . ARG A 1 95 ? -6.597 -6.195 7.975 1.00 86.50 95 ARG A CA 1
ATOM 743 C C . ARG A 1 95 ? -5.244 -6.396 8.645 1.00 86.50 95 ARG A C 1
ATOM 745 O O . ARG A 1 95 ? -4.502 -7.294 8.252 1.00 86.50 95 ARG A O 1
ATOM 752 N N . GLU A 1 96 ? -4.927 -5.546 9.613 1.00 86.00 96 GLU A N 1
ATOM 753 C CA . GLU A 1 96 ? -3.604 -5.505 10.247 1.00 86.00 96 GLU A CA 1
ATOM 754 C C . GLU A 1 96 ? -3.157 -6.868 10.798 1.00 86.00 96 GLU A C 1
ATOM 756 O O . GLU A 1 96 ? -2.003 -7.259 10.631 1.00 86.00 96 GLU A O 1
ATOM 761 N N . ASP A 1 97 ? -4.097 -7.631 11.355 1.00 85.56 97 ASP A N 1
ATOM 762 C CA . ASP A 1 97 ? -3.902 -8.962 11.935 1.00 85.56 97 ASP A CA 1
ATOM 763 C C . ASP A 1 97 ? -3.795 -10.104 10.909 1.00 85.56 97 ASP A C 1
ATOM 765 O O . ASP A 1 97 ? -3.381 -11.208 11.260 1.00 85.56 97 ASP A O 1
ATOM 769 N N . LEU A 1 98 ? -4.165 -9.860 9.650 1.00 84.12 98 LEU A N 1
ATOM 770 C CA . LEU A 1 98 ? -4.192 -10.856 8.569 1.00 84.12 98 LEU A CA 1
ATOM 771 C C . LEU A 1 98 ? -3.228 -10.538 7.430 1.00 84.12 98 LEU A C 1
ATOM 773 O O . LEU A 1 98 ? -3.260 -11.192 6.386 1.00 84.12 98 LEU A O 1
ATOM 777 N N . ALA A 1 99 ? -2.428 -9.494 7.583 1.00 84.38 99 ALA A N 1
ATOM 778 C CA . ALA A 1 99 ? -1.492 -9.115 6.556 1.00 84.38 99 ALA A CA 1
ATOM 779 C C . ALA A 1 99 ? -0.299 -10.081 6.522 1.00 84.38 99 ALA A C 1
ATOM 781 O O . ALA A 1 99 ? 0.208 -10.462 7.584 1.00 84.38 99 ALA A O 1
ATOM 782 N N . PRO A 1 100 ? 0.182 -10.443 5.324 1.00 81.19 100 PRO A N 1
ATOM 783 C CA . PRO A 1 100 ? 1.276 -11.386 5.187 1.00 81.19 100 PRO A CA 1
ATOM 784 C C . PRO A 1 100 ? 2.559 -10.840 5.817 1.00 81.19 100 PRO A C 1
ATOM 786 O O . PRO A 1 100 ? 2.810 -9.637 5.825 1.00 81.19 100 PRO A O 1
ATOM 789 N N . THR A 1 101 ? 3.375 -11.738 6.365 1.00 81.75 101 THR A N 1
ATOM 790 C CA . THR A 1 101 ? 4.697 -11.413 6.934 1.00 81.75 101 THR A CA 1
ATOM 791 C C . THR A 1 101 ? 5.843 -11.782 5.997 1.00 81.75 101 THR A C 1
ATOM 793 O O . THR A 1 101 ? 6.986 -11.397 6.229 1.00 81.75 101 THR A O 1
ATOM 796 N N . ASP A 1 102 ? 5.540 -12.527 4.938 1.00 81.12 102 ASP A N 1
ATOM 797 C CA . ASP A 1 102 ? 6.464 -13.014 3.919 1.00 81.12 102 ASP A CA 1
ATOM 798 C C . ASP A 1 102 ? 6.242 -12.337 2.559 1.00 81.12 102 ASP A C 1
ATOM 800 O O . ASP A 1 102 ? 6.723 -12.844 1.551 1.00 81.12 102 ASP A O 1
ATOM 804 N N . ASN A 1 103 ? 5.508 -11.214 2.535 1.00 73.06 103 ASN A N 1
ATOM 805 C CA . ASN A 1 103 ? 5.110 -10.460 1.339 1.00 73.06 103 ASN A CA 1
ATOM 806 C C . ASN A 1 103 ? 4.307 -11.269 0.308 1.00 73.06 103 ASN A C 1
ATOM 808 O O . ASN A 1 103 ? 4.163 -10.837 -0.834 1.00 73.06 103 ASN A O 1
ATOM 812 N N . LYS A 1 104 ? 3.778 -12.441 0.678 1.00 73.12 104 LYS A N 1
ATOM 813 C CA . LYS A 1 104 ? 3.008 -13.290 -0.232 1.00 73.12 104 LYS A CA 1
ATOM 814 C C . LYS A 1 104 ? 1.543 -13.261 0.149 1.00 73.12 104 LYS A C 1
ATOM 816 O O . LYS A 1 104 ? 1.193 -13.580 1.285 1.00 73.12 104 LYS A O 1
ATOM 821 N N . PRO A 1 105 ? 0.648 -12.918 -0.782 1.00 70.75 105 PRO A N 1
ATOM 822 C CA . PRO A 1 105 ? -0.758 -12.873 -0.452 1.00 70.75 105 PRO A CA 1
ATOM 823 C C . PRO A 1 105 ? -1.289 -14.273 -0.102 1.00 70.75 105 PRO A C 1
ATOM 825 O O . PRO A 1 105 ? -0.902 -15.277 -0.696 1.00 70.75 105 PRO A O 1
ATOM 828 N N . HIS A 1 106 ? -2.215 -14.332 0.859 1.00 70.62 106 HIS A N 1
ATOM 829 C CA . HIS A 1 106 ? -2.824 -15.586 1.322 1.00 70.62 106 HIS A CA 1
ATOM 830 C C . HIS A 1 106 ? -3.889 -16.152 0.374 1.00 70.62 106 HIS A C 1
ATOM 832 O O . HIS A 1 106 ? -4.322 -17.292 0.544 1.00 70.62 106 HIS A O 1
ATOM 838 N N . TRP A 1 107 ? -4.338 -15.365 -0.605 1.00 66.31 107 TRP A N 1
ATOM 839 C CA . TRP A 1 107 ? -5.209 -15.856 -1.665 1.00 66.31 107 TRP A CA 1
ATOM 840 C C . TRP A 1 107 ? -4.374 -16.570 -2.740 1.00 66.31 107 TRP A C 1
ATOM 842 O O . TRP A 1 107 ? -3.322 -16.085 -3.150 1.00 66.31 107 TRP A O 1
ATOM 852 N N . VAL A 1 108 ? -4.832 -17.747 -3.167 1.00 51.03 108 VAL A N 1
ATOM 853 C CA . VAL A 1 108 ? -4.250 -18.541 -4.263 1.00 51.03 108 VAL A CA 1
ATOM 854 C C . VAL A 1 108 ? -5.268 -18.632 -5.384 1.00 51.03 108 VAL A C 1
ATOM 856 O O . VAL A 1 108 ? -6.460 -18.844 -5.057 1.00 51.03 108 VAL A O 1
#

pLDDT: mean 75.47, std 13.51, range [31.52, 91.88]

Radius of gyration: 16.08 Å; chains: 1; bounding box: 34×38×38 Å

Secondary structure (DSSP, 8-state):
-----TT--HHHHHHHHSPPPPTTT-PPPP--SS-TTGGGTTGGGS-HHHHHHHHHHHHHHTTSSTTEEEEE--S-PPPTTT-TT-----EEEEEGGGS-SSS--S--